Protein AF-A0A821PFD5-F1 (afdb_monomer_lite)

Radius of gyration: 15.21 Å; chains: 1; bounding box: 37×37×33 Å

pLDDT: mean 82.7, std 19.11, range [38.12, 98.75]

Foldseek 3Di:
DDDDQDDDDDDPADFQEKEADPVRQWIWTWFQSQKIWIKGWDQPPCPDDDDPPDPRRRTDIGTDDIDHDGPGGDNYDYDDDDD

Secondary structure (DSSP, 8-state):
-----------SS-EEEEEE-TTSSEEEEEETTS-EEEEEEE---TTS---TT------EEEEEEEE---SS-----------

Sequence (83 aa):
KSKTISSIIHHTDIITCLSLDSTGYILVTGSRDTTCVIWYLSLNDNRHIININDQDTTSIIIPDKTFYGHTVEITCVCVSFEK

Structure (mmCIF, N/CA/C/O backbone):
data_AF-A0A821PFD5-F1
#
_entry.id   AF-A0A821PFD5-F1
#
loop_
_atom_site.group_PDB
_atom_site.id
_atom_site.type_symbol
_atom_site.label_atom_id
_atom_site.label_alt_id
_atom_site.label_comp_id
_atom_site.label_asym_id
_atom_site.label_entity_id
_atom_site.label_seq_id
_atom_site.pdbx_PDB_ins_code
_atom_site.Cartn_x
_atom_site.Cartn_y
_atom_site.Cartn_z
_atom_site.occupancy
_atom_site.B_iso_or_equiv
_atom_site.auth_seq_id
_atom_site.auth_comp_id
_atom_site.auth_asym_id
_atom_site.auth_atom_id
_atom_site.pdbx_PDB_model_num
ATOM 1 N N . LYS A 1 1 ? 4.768 -23.038 -13.110 1.00 47.31 1 LYS A N 1
ATOM 2 C CA . LYS A 1 1 ? 4.989 -23.005 -11.642 1.00 47.31 1 LYS A CA 1
ATOM 3 C C . LYS A 1 1 ? 5.278 -21.559 -11.267 1.00 47.31 1 LYS A C 1
ATOM 5 O O . LYS A 1 1 ? 6.176 -20.998 -11.875 1.00 47.31 1 LYS A O 1
ATOM 10 N N . SER A 1 2 ? 4.499 -20.954 -10.369 1.00 65.06 2 SER A N 1
ATOM 11 C CA . SER A 1 2 ? 4.815 -19.618 -9.842 1.00 65.06 2 SER A CA 1
ATOM 12 C C . SER A 1 2 ? 5.996 -19.744 -8.873 1.00 65.06 2 SER A C 1
ATOM 14 O O . SER A 1 2 ? 5.976 -20.642 -8.030 1.00 65.06 2 SER A O 1
ATOM 16 N N . LYS A 1 3 ? 7.043 -18.927 -9.038 1.00 75.38 3 LYS A N 1
ATOM 17 C CA . LYS A 1 3 ? 8.204 -18.848 -8.133 1.00 75.38 3 LYS A CA 1
ATOM 18 C C . LYS A 1 3 ? 8.061 -17.545 -7.350 1.00 75.38 3 LYS A C 1
ATOM 20 O O . LYS A 1 3 ? 7.986 -16.486 -7.962 1.00 75.38 3 LYS A O 1
ATOM 25 N N . THR A 1 4 ? 8.022 -17.617 -6.023 1.00 76.88 4 THR A N 1
ATOM 26 C CA . THR A 1 4 ? 8.110 -16.419 -5.179 1.00 76.88 4 THR A CA 1
ATOM 27 C C . THR A 1 4 ? 9.498 -15.808 -5.347 1.00 76.88 4 THR A C 1
ATOM 29 O O . THR A 1 4 ? 10.494 -16.503 -5.151 1.00 76.88 4 THR A O 1
ATOM 32 N N . ILE A 1 5 ? 9.562 -14.535 -5.744 1.00 78.88 5 ILE A N 1
ATOM 33 C CA . ILE A 1 5 ? 10.829 -13.838 -6.027 1.00 78.88 5 ILE A CA 1
ATOM 34 C C . ILE A 1 5 ? 11.347 -13.101 -4.783 1.00 78.88 5 ILE A C 1
ATOM 36 O O . ILE A 1 5 ? 12.551 -13.031 -4.569 1.00 78.88 5 ILE A O 1
ATOM 40 N N . SER A 1 6 ? 10.446 -12.584 -3.941 1.00 78.88 6 SER A N 1
ATOM 41 C CA . SER A 1 6 ? 10.783 -11.862 -2.711 1.00 78.88 6 SER A CA 1
ATOM 42 C C . SER A 1 6 ? 9.644 -11.963 -1.689 1.00 78.88 6 SER A C 1
ATOM 44 O O . SER A 1 6 ? 8.490 -12.172 -2.066 1.00 78.88 6 SER A O 1
ATOM 46 N N . SER A 1 7 ? 9.975 -11.838 -0.401 1.00 84.88 7 SER A N 1
ATOM 47 C CA . SER A 1 7 ? 9.029 -11.807 0.718 1.00 84.88 7 SER A CA 1
ATOM 48 C C . SER A 1 7 ? 9.520 -10.817 1.767 1.00 84.88 7 SER A C 1
ATOM 50 O O . SER A 1 7 ? 10.643 -10.940 2.252 1.00 84.88 7 SER A O 1
ATOM 52 N N . ILE A 1 8 ? 8.677 -9.851 2.130 1.00 88.12 8 ILE A N 1
ATOM 53 C CA . ILE A 1 8 ? 9.010 -8.777 3.071 1.00 88.12 8 ILE A CA 1
ATOM 54 C C . ILE A 1 8 ? 7.878 -8.643 4.082 1.00 88.12 8 ILE A C 1
ATOM 56 O O . ILE A 1 8 ? 6.706 -8.692 3.716 1.00 88.12 8 ILE A O 1
ATOM 60 N N . ILE A 1 9 ? 8.244 -8.470 5.350 1.00 91.81 9 ILE A N 1
ATOM 61 C CA . ILE A 1 9 ? 7.314 -8.227 6.452 1.00 91.81 9 ILE A CA 1
ATOM 62 C C . ILE A 1 9 ? 7.491 -6.768 6.870 1.00 91.81 9 ILE A C 1
ATOM 64 O O . ILE A 1 9 ? 8.577 -6.387 7.301 1.00 91.81 9 ILE A O 1
ATOM 68 N N . HIS A 1 10 ? 6.442 -5.960 6.713 1.00 95.56 10 HIS A N 1
ATOM 69 C CA . HIS A 1 10 ? 6.438 -4.542 7.110 1.00 95.56 10 HIS A CA 1
ATOM 70 C C . HIS A 1 10 ? 5.162 -4.172 7.865 1.00 95.56 10 HIS A C 1
ATOM 72 O O . HIS A 1 10 ? 5.233 -3.572 8.931 1.00 95.56 10 HIS A O 1
ATOM 78 N N . HIS A 1 11 ? 4.003 -4.579 7.342 1.00 97.50 11 HIS A N 1
ATOM 79 C CA . HIS A 1 11 ? 2.741 -4.509 8.074 1.00 97.50 11 HIS A CA 1
ATOM 80 C C . HIS A 1 11 ? 2.776 -5.401 9.323 1.00 97.50 11 HIS A C 1
ATOM 82 O O . HIS A 1 11 ? 3.401 -6.466 9.319 1.00 97.50 11 HIS A O 1
ATOM 88 N N . THR A 1 12 ? 2.110 -4.960 10.390 1.00 97.75 12 THR A N 1
ATOM 89 C CA . THR A 1 12 ? 2.035 -5.689 11.671 1.00 97.75 12 THR A CA 1
ATOM 90 C C . THR A 1 12 ? 0.789 -6.567 11.781 1.00 97.75 12 THR A C 1
ATOM 92 O O . THR A 1 12 ? 0.680 -7.357 12.717 1.00 97.75 12 THR A O 1
ATOM 95 N N . ASP A 1 13 ? -0.120 -6.457 10.814 1.00 98.12 13 ASP A N 1
ATOM 96 C CA . ASP A 1 13 ? -1.310 -7.292 10.654 1.00 98.12 13 ASP A CA 1
ATOM 97 C C . ASP A 1 13 ? -1.527 -7.613 9.158 1.00 98.12 13 ASP A C 1
ATOM 99 O O . ASP A 1 13 ? -0.694 -7.293 8.303 1.00 98.12 13 ASP A O 1
ATOM 103 N N . ILE A 1 14 ? -2.624 -8.292 8.830 1.00 97.81 14 ILE A N 1
ATOM 104 C CA . ILE A 1 14 ? -2.943 -8.732 7.475 1.00 97.81 14 ILE A CA 1
ATOM 105 C C . ILE A 1 14 ? -3.093 -7.557 6.505 1.00 97.81 14 ILE A C 1
ATOM 107 O O . ILE A 1 14 ? -3.780 -6.570 6.775 1.00 97.81 14 ILE A O 1
ATOM 111 N N . ILE A 1 15 ? -2.511 -7.720 5.319 1.00 98.12 15 ILE A N 1
ATOM 112 C CA . ILE A 1 15 ? -2.794 -6.857 4.174 1.00 98.12 15 ILE A CA 1
ATOM 113 C C . ILE A 1 15 ? -4.200 -7.191 3.678 1.00 98.12 15 ILE A C 1
ATOM 115 O O . ILE A 1 15 ? -4.493 -8.332 3.320 1.00 98.12 15 ILE A O 1
ATOM 119 N N . THR A 1 16 ? -5.064 -6.189 3.654 1.00 98.56 16 THR A N 1
ATOM 120 C CA . THR A 1 16 ? -6.487 -6.297 3.313 1.00 98.56 16 THR A CA 1
ATOM 121 C C . THR A 1 16 ? -6.773 -5.823 1.893 1.00 98.56 16 THR A C 1
ATOM 123 O O . THR A 1 16 ? -7.734 -6.275 1.275 1.00 98.56 16 THR A O 1
ATOM 126 N N . CYS A 1 17 ? -5.937 -4.940 1.345 1.00 98.25 17 CYS A N 1
ATOM 127 C CA . CYS A 1 17 ? -6.068 -4.450 -0.023 1.00 98.25 17 CYS A CA 1
ATOM 128 C C . CYS A 1 17 ? -4.719 -4.032 -0.621 1.00 98.25 17 CYS A C 1
ATOM 130 O O . CYS A 1 17 ? -3.748 -3.765 0.089 1.00 98.25 17 CYS A O 1
ATOM 132 N N . LEU A 1 18 ? -4.658 -3.982 -1.952 1.00 97.81 18 LEU A N 1
ATOM 133 C CA . LEU A 1 18 ? -3.486 -3.542 -2.701 1.00 97.81 18 LEU A CA 1
ATOM 134 C C . LEU A 1 18 ? -3.890 -2.858 -4.011 1.00 97.81 18 LEU A C 1
ATOM 136 O O . LEU A 1 18 ? -4.965 -3.127 -4.544 1.00 97.81 18 LEU A O 1
ATOM 140 N N . SER A 1 19 ? -3.017 -2.003 -4.537 1.00 97.12 19 SER A N 1
ATOM 141 C CA . SER A 1 19 ? -3.148 -1.372 -5.852 1.00 97.12 19 SER A CA 1
ATOM 142 C C . SER A 1 19 ? -1.765 -1.135 -6.450 1.00 97.12 19 SER A C 1
ATOM 144 O O . SER A 1 19 ? -0.865 -0.655 -5.766 1.00 97.12 19 SER A O 1
ATOM 146 N N . LEU A 1 20 ? -1.609 -1.440 -7.735 1.00 93.69 20 LEU A N 1
ATOM 147 C CA . LEU A 1 20 ? -0.424 -1.094 -8.519 1.00 93.69 20 LEU A CA 1
ATOM 148 C C . LEU A 1 20 ? -0.710 0.143 -9.359 1.00 93.69 20 LEU A C 1
ATOM 150 O O . LEU A 1 20 ? -1.849 0.373 -9.770 1.00 93.69 20 LEU A O 1
ATOM 154 N N . ASP A 1 21 ? 0.325 0.924 -9.623 1.00 92.25 21 ASP A N 1
ATOM 155 C CA . ASP A 1 21 ? 0.257 1.980 -10.618 1.00 92.25 21 ASP A CA 1
ATOM 156 C C . ASP A 1 21 ? 0.343 1.413 -12.052 1.00 92.25 21 ASP A C 1
ATOM 158 O O . ASP A 1 21 ? 0.655 0.242 -12.273 1.00 92.25 21 ASP A O 1
ATOM 162 N N . SER A 1 22 ? 0.088 2.261 -13.052 1.00 89.19 22 SER A N 1
ATOM 163 C CA . SER A 1 22 ? 0.114 1.854 -14.466 1.00 89.19 22 SER A CA 1
ATOM 164 C C . SER A 1 22 ? 1.491 1.417 -14.981 1.00 89.19 22 SER A C 1
ATOM 166 O O . SER A 1 22 ? 1.565 0.691 -15.971 1.00 89.19 22 SER A O 1
ATOM 168 N N . THR A 1 23 ? 2.575 1.870 -14.345 1.00 87.50 23 THR A N 1
ATOM 169 C CA . THR A 1 23 ? 3.951 1.532 -14.732 1.00 87.50 23 THR A CA 1
ATOM 170 C C . THR A 1 23 ? 4.448 0.246 -14.074 1.00 87.50 23 THR A C 1
ATOM 172 O O . THR A 1 23 ? 5.389 -0.365 -14.575 1.00 87.50 23 THR A O 1
ATOM 175 N N . GLY A 1 24 ? 3.806 -0.191 -12.985 1.00 87.12 24 GLY A N 1
ATOM 176 C CA . GLY A 1 24 ? 4.199 -1.370 -12.216 1.00 87.12 24 GLY A CA 1
ATOM 177 C C . GLY A 1 24 ? 5.402 -1.142 -11.297 1.00 87.12 24 GLY A C 1
ATOM 178 O O . GLY A 1 24 ? 5.929 -2.112 -10.755 1.00 87.12 24 GLY A O 1
ATOM 179 N N . TYR A 1 25 ? 5.838 0.108 -11.113 1.00 88.44 25 TYR A N 1
ATOM 180 C CA . TYR A 1 25 ? 6.945 0.468 -10.222 1.00 88.44 25 TYR A CA 1
ATOM 181 C C . TYR A 1 25 ? 6.479 0.847 -8.819 1.00 88.44 25 TYR A C 1
ATOM 183 O O . TYR A 1 25 ? 7.273 0.774 -7.881 1.00 88.44 25 TYR A O 1
ATOM 191 N N . ILE A 1 26 ? 5.218 1.249 -8.663 1.00 91.88 26 ILE A N 1
ATOM 192 C CA . ILE A 1 26 ? 4.646 1.665 -7.388 1.00 91.88 26 ILE A CA 1
ATOM 193 C C . ILE A 1 26 ? 3.537 0.693 -7.006 1.00 91.88 26 ILE A C 1
ATOM 195 O O . ILE A 1 26 ? 2.533 0.544 -7.703 1.00 91.88 26 ILE A O 1
ATOM 199 N N . LEU A 1 27 ? 3.709 0.070 -5.847 1.00 94.06 27 LEU A N 1
ATOM 200 C CA . LEU A 1 27 ? 2.679 -0.704 -5.171 1.00 94.06 27 LEU A CA 1
ATOM 201 C C . LEU A 1 27 ? 2.220 0.072 -3.941 1.00 94.06 27 LEU A C 1
ATOM 203 O O . LEU A 1 27 ? 3.035 0.609 -3.195 1.00 94.06 27 LEU A O 1
ATOM 207 N N . VAL A 1 28 ? 0.915 0.089 -3.705 1.00 97.06 28 VAL A N 1
ATOM 208 C CA . VAL A 1 28 ? 0.323 0.542 -2.450 1.00 97.06 28 VAL A CA 1
ATOM 209 C C . VAL A 1 28 ? -0.405 -0.624 -1.813 1.00 97.06 28 VAL A C 1
ATOM 211 O O . VAL A 1 28 ? -1.188 -1.301 -2.475 1.00 97.06 28 VAL A O 1
ATOM 214 N N . THR A 1 29 ? -0.162 -0.851 -0.528 1.00 98.25 29 THR A N 1
ATOM 215 C CA . THR A 1 29 ? -0.889 -1.834 0.283 1.00 98.25 29 THR A CA 1
ATOM 216 C C . THR A 1 29 ? -1.613 -1.132 1.419 1.00 98.25 29 THR A C 1
ATOM 218 O O . THR A 1 29 ? -1.100 -0.157 1.964 1.00 98.25 29 THR A O 1
ATOM 221 N N . GLY A 1 30 ? -2.796 -1.623 1.775 1.00 98.56 30 GLY A N 1
ATOM 222 C CA . GLY A 1 30 ? -3.535 -1.236 2.975 1.00 98.56 30 GLY A CA 1
ATOM 223 C C . GLY A 1 30 ? -3.723 -2.442 3.889 1.00 98.56 30 GLY A C 1
ATOM 224 O O . GLY A 1 30 ? -3.840 -3.572 3.406 1.00 98.56 30 GLY A O 1
ATOM 225 N N . SER A 1 31 ? -3.726 -2.209 5.199 1.00 98.75 31 SER 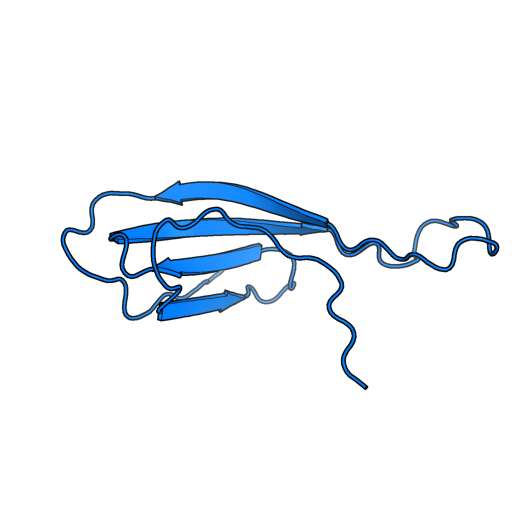A N 1
ATOM 226 C CA . SER A 1 31 ? -3.709 -3.274 6.205 1.00 98.75 31 SER A CA 1
ATOM 227 C C . SER A 1 31 ? -4.733 -3.067 7.319 1.00 98.75 31 SER A C 1
ATOM 229 O O . SER A 1 31 ? -5.252 -1.967 7.553 1.00 98.75 31 SER A O 1
ATOM 231 N N . ARG A 1 32 ? -5.006 -4.156 8.040 1.00 98.69 32 ARG A N 1
ATOM 232 C CA . ARG A 1 32 ? -5.775 -4.153 9.288 1.00 98.69 32 ARG A CA 1
ATOM 233 C C . ARG A 1 32 ? -5.046 -3.449 10.435 1.00 98.69 32 ARG A C 1
ATOM 235 O O . ARG A 1 32 ? -5.692 -2.992 11.373 1.00 98.69 32 ARG A O 1
ATOM 242 N N . ASP A 1 33 ? -3.736 -3.245 10.305 1.00 98.56 33 ASP A N 1
ATOM 243 C CA . ASP A 1 33 ? -2.940 -2.422 11.223 1.00 98.56 33 ASP A CA 1
ATOM 244 C C . ASP A 1 33 ? -3.200 -0.910 11.102 1.00 98.56 33 ASP A C 1
ATOM 246 O O . ASP A 1 33 ? -2.521 -0.122 11.758 1.00 98.56 33 ASP A O 1
ATOM 250 N N . THR A 1 34 ? -4.197 -0.501 10.306 1.00 98.62 34 THR A N 1
ATOM 251 C CA . THR A 1 34 ? -4.630 0.890 10.077 1.00 98.62 34 THR A CA 1
ATOM 252 C C . THR A 1 34 ? -3.639 1.755 9.292 1.00 98.62 34 THR A C 1
ATOM 254 O O . THR A 1 34 ? -3.784 2.978 9.232 1.00 98.62 34 THR A O 1
ATOM 257 N N . THR A 1 35 ? -2.648 1.137 8.644 1.00 98.56 35 THR A N 1
ATOM 258 C CA . THR A 1 35 ? -1.663 1.842 7.820 1.00 98.56 35 THR A CA 1
ATOM 259 C C . THR A 1 35 ? -1.778 1.495 6.341 1.00 98.56 35 THR A C 1
ATOM 261 O O . THR A 1 35 ? -2.225 0.409 5.954 1.00 98.56 35 THR A O 1
ATOM 264 N N . CYS A 1 36 ? -1.327 2.430 5.505 1.00 98.12 36 CYS A N 1
ATOM 265 C CA . CYS A 1 36 ? -1.042 2.179 4.094 1.00 98.12 36 CYS A CA 1
ATOM 266 C C . CYS A 1 36 ? 0.465 2.278 3.858 1.00 98.12 36 CYS A C 1
ATOM 268 O O . CYS A 1 36 ? 1.115 3.150 4.432 1.00 98.12 36 CYS A O 1
ATOM 270 N N . VAL A 1 37 ? 1.033 1.450 2.985 1.00 98.06 37 VAL A N 1
ATOM 271 C CA . VAL A 1 37 ? 2.465 1.490 2.651 1.00 98.06 37 VAL A CA 1
ATOM 272 C C . VAL A 1 37 ? 2.642 1.679 1.149 1.00 98.06 37 VAL A C 1
ATOM 274 O O . VAL A 1 37 ? 1.998 0.989 0.362 1.00 98.06 37 VAL A O 1
ATOM 277 N N . ILE A 1 38 ? 3.513 2.612 0.759 1.00 96.81 38 ILE A N 1
ATOM 278 C CA . ILE A 1 38 ? 4.037 2.742 -0.606 1.00 96.81 38 ILE A CA 1
ATOM 279 C C . ILE A 1 38 ? 5.308 1.908 -0.716 1.00 96.81 38 ILE A C 1
ATOM 281 O O . ILE A 1 38 ? 6.203 2.017 0.126 1.00 96.81 38 ILE A O 1
ATOM 285 N N . TRP A 1 39 ? 5.407 1.140 -1.793 1.00 94.56 39 TRP A N 1
ATOM 286 C CA . TRP A 1 39 ? 6.551 0.306 -2.119 1.00 94.56 39 TRP A CA 1
ATOM 287 C C . TRP A 1 39 ? 7.068 0.638 -3.513 1.00 94.56 39 TRP A C 1
ATOM 289 O O . TRP A 1 39 ? 6.277 0.747 -4.454 1.00 94.56 39 TRP A O 1
ATOM 299 N N . TYR A 1 40 ? 8.390 0.707 -3.656 1.00 91.19 40 TYR A N 1
ATOM 300 C CA . TYR A 1 40 ? 9.038 0.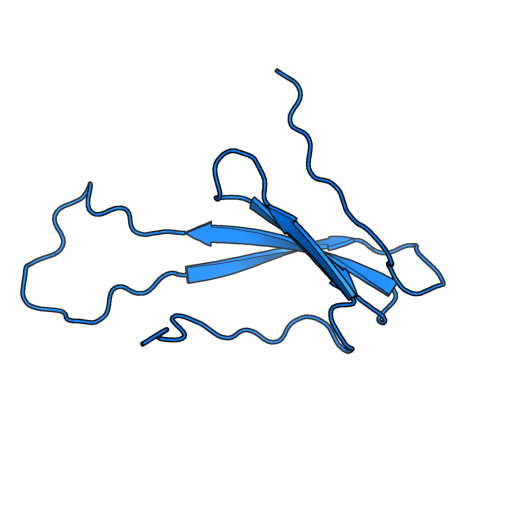700 -4.963 1.00 91.19 40 TYR A CA 1
ATOM 301 C C . TYR A 1 40 ? 9.388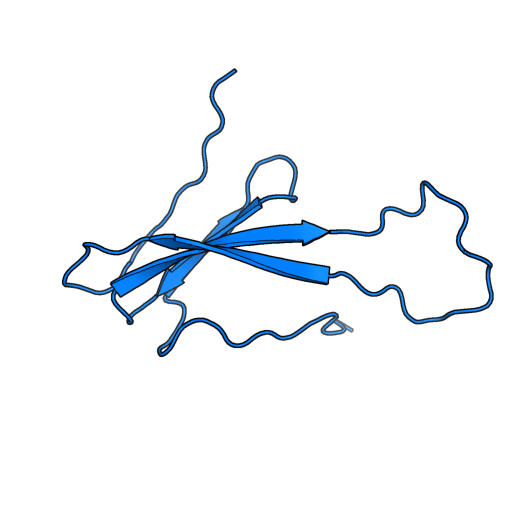 -0.727 -5.369 1.00 91.19 40 TYR A C 1
ATOM 303 O O . TYR A 1 40 ? 10.019 -1.475 -4.616 1.00 91.19 40 TYR A O 1
ATOM 311 N N . LEU A 1 41 ? 8.987 -1.090 -6.582 1.00 88.00 41 LEU A N 1
ATOM 312 C CA . LEU A 1 41 ? 9.297 -2.363 -7.211 1.00 88.00 41 LEU A CA 1
ATOM 313 C C . LEU A 1 41 ? 10.436 -2.147 -8.206 1.00 88.00 41 LEU A C 1
ATOM 315 O O . 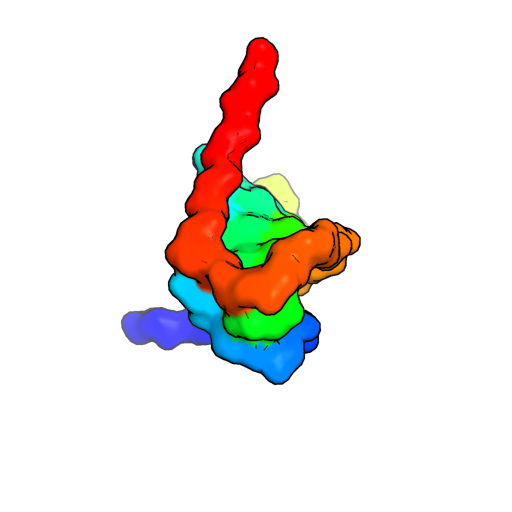LEU A 1 41 ? 10.224 -1.652 -9.308 1.00 88.00 41 LEU A O 1
ATOM 319 N N . SER A 1 42 ? 11.658 -2.521 -7.831 1.00 75.88 42 SER A N 1
ATOM 320 C CA . SER A 1 42 ? 12.777 -2.558 -8.772 1.00 75.88 42 SER A CA 1
ATOM 321 C C . SER A 1 42 ? 12.757 -3.896 -9.500 1.00 75.88 42 SER A C 1
ATOM 323 O O . SER A 1 42 ? 13.275 -4.915 -9.031 1.00 75.88 42 SER A O 1
ATOM 325 N N . LEU A 1 43 ? 12.092 -3.901 -10.651 1.00 66.81 43 LEU A N 1
ATOM 326 C CA . LEU A 1 43 ? 12.251 -4.955 -11.638 1.00 66.81 43 LEU A CA 1
ATOM 327 C C . LEU A 1 43 ? 13.548 -4.647 -12.383 1.00 66.81 43 LEU A C 1
ATOM 329 O O . LEU A 1 43 ? 13.622 -3.651 -13.102 1.00 66.81 43 LEU A O 1
ATOM 333 N N . ASN A 1 44 ? 14.568 -5.490 -12.206 1.00 56.84 44 ASN A N 1
ATOM 334 C CA . ASN A 1 44 ? 15.712 -5.524 -13.111 1.00 56.84 44 ASN A CA 1
ATOM 335 C C . ASN A 1 44 ? 15.182 -5.984 -14.478 1.00 56.84 44 ASN A C 1
ATOM 337 O O . ASN A 1 44 ? 15.200 -7.163 -14.822 1.00 56.84 44 ASN A O 1
ATOM 341 N N . ASP A 1 45 ? 14.601 -5.051 -15.228 1.00 48.84 45 ASP A N 1
ATOM 342 C CA . ASP A 1 45 ? 14.368 -5.223 -16.648 1.00 48.84 45 ASP A CA 1
ATOM 343 C C . ASP A 1 45 ? 15.764 -5.400 -17.247 1.00 48.84 45 ASP A C 1
ATOM 345 O O . ASP A 1 45 ? 16.660 -4.597 -16.978 1.00 48.84 45 ASP A O 1
ATOM 349 N N . ASN A 1 46 ? 15.987 -6.476 -17.994 1.00 43.78 46 ASN A N 1
ATOM 350 C CA . ASN A 1 46 ? 17.285 -6.862 -18.555 1.00 43.78 46 ASN A CA 1
ATOM 351 C C . ASN A 1 46 ? 17.782 -5.875 -19.646 1.00 43.78 46 ASN A C 1
ATOM 353 O O . ASN A 1 46 ? 18.253 -6.290 -20.702 1.00 43.78 46 ASN A O 1
ATOM 357 N N . ARG A 1 47 ? 17.661 -4.558 -19.437 1.00 48.12 47 ARG A N 1
ATOM 358 C CA . ARG A 1 47 ? 18.176 -3.489 -20.302 1.00 48.12 47 ARG A CA 1
ATOM 359 C C . ARG A 1 47 ? 19.599 -3.059 -19.953 1.00 48.12 47 ARG A C 1
ATOM 361 O O . ARG A 1 47 ? 20.198 -2.326 -20.730 1.00 48.12 47 ARG A O 1
ATOM 368 N N . HIS A 1 48 ? 20.164 -3.542 -18.849 1.00 38.12 48 HIS A N 1
ATOM 369 C CA . HIS A 1 48 ? 21.600 -3.469 -18.607 1.00 38.12 48 HIS A CA 1
ATOM 370 C C . HIS A 1 48 ? 22.160 -4.875 -18.440 1.00 38.12 48 HIS A C 1
ATOM 372 O O . HIS A 1 48 ? 21.710 -5.646 -17.601 1.00 38.12 48 HIS A O 1
ATOM 378 N N . ILE A 1 49 ? 23.116 -5.194 -19.309 1.00 40.28 49 ILE A N 1
ATOM 379 C CA . ILE A 1 49 ? 23.791 -6.479 -19.449 1.00 40.28 49 ILE A CA 1
ATOM 380 C C . ILE A 1 49 ? 24.381 -6.875 -18.092 1.00 40.28 49 ILE A C 1
ATOM 382 O O . ILE A 1 49 ? 25.435 -6.378 -17.700 1.00 40.28 49 ILE A O 1
ATOM 386 N N . ILE A 1 50 ? 23.701 -7.766 -17.378 1.00 47.59 50 ILE A N 1
ATOM 387 C CA . ILE A 1 50 ? 24.280 -8.501 -16.258 1.00 47.59 50 ILE A CA 1
ATOM 388 C C . ILE A 1 50 ? 24.635 -9.880 -16.798 1.00 47.59 50 ILE A C 1
ATOM 390 O O . ILE A 1 50 ? 23.812 -10.559 -17.409 1.00 47.59 50 ILE A O 1
ATOM 394 N N . ASN A 1 51 ? 25.914 -10.217 -16.663 1.00 43.97 51 ASN A N 1
ATOM 395 C CA . ASN A 1 51 ? 26.549 -11.403 -17.219 1.00 43.97 51 ASN A CA 1
ATOM 396 C C . ASN A 1 51 ? 25.738 -12.688 -16.995 1.00 43.97 51 ASN A C 1
ATOM 398 O O . ASN A 1 51 ? 25.204 -12.940 -15.920 1.00 43.97 51 ASN A O 1
ATOM 402 N N . ILE A 1 52 ? 25.746 -13.525 -18.031 1.00 48.62 52 ILE A N 1
ATOM 403 C CA . ILE A 1 52 ? 24.887 -14.690 -18.303 1.00 48.62 52 ILE A CA 1
ATOM 404 C C . ILE A 1 52 ? 25.166 -15.912 -17.398 1.00 48.62 52 ILE A C 1
ATOM 406 O O . ILE A 1 52 ? 24.940 -17.049 -17.803 1.00 48.62 52 ILE A O 1
ATOM 410 N N . ASN A 1 53 ? 25.661 -15.692 -16.177 1.00 50.59 53 ASN A N 1
ATOM 411 C CA . ASN A 1 53 ? 26.053 -16.759 -15.255 1.00 50.59 53 ASN A CA 1
ATOM 412 C C . ASN A 1 53 ? 25.291 -16.758 -13.924 1.00 50.59 53 ASN A C 1
ATOM 414 O O . ASN A 1 53 ? 25.582 -17.623 -13.103 1.00 50.59 53 ASN A O 1
ATOM 418 N N . ASP A 1 54 ? 24.325 -15.860 -13.704 1.00 49.69 54 ASP A N 1
ATOM 419 C CA . ASP A 1 54 ? 23.575 -15.832 -12.445 1.00 49.69 54 ASP A CA 1
ATOM 420 C C . ASP A 1 54 ? 22.078 -16.093 -12.664 1.00 49.69 54 ASP A C 1
ATOM 422 O O . ASP A 1 54 ? 21.389 -15.375 -13.387 1.00 49.69 54 ASP A O 1
ATOM 426 N N . GLN A 1 55 ? 21.588 -17.180 -12.070 1.00 49.03 55 GLN A N 1
ATOM 427 C CA . GLN A 1 55 ? 20.207 -17.678 -12.170 1.00 49.03 55 GLN A CA 1
ATOM 428 C C . GLN A 1 55 ? 19.249 -16.976 -11.190 1.00 49.03 55 GLN A C 1
ATOM 430 O O . GLN A 1 55 ? 18.098 -17.393 -11.034 1.00 49.03 55 GLN A O 1
ATOM 435 N N . ASP A 1 56 ? 19.697 -15.896 -10.554 1.00 54.44 56 ASP A N 1
ATOM 436 C CA . ASP A 1 56 ? 18.954 -15.183 -9.524 1.00 54.44 56 ASP A CA 1
ATOM 437 C C . ASP A 1 56 ? 18.666 -13.739 -9.946 1.00 54.44 56 ASP A C 1
ATOM 439 O O . ASP A 1 56 ? 19.214 -12.763 -9.433 1.00 54.44 56 ASP A O 1
ATOM 443 N N . THR A 1 57 ? 17.729 -13.597 -10.889 1.00 51.56 57 THR A N 1
ATOM 444 C CA . THR A 1 57 ? 17.021 -12.333 -11.130 1.00 51.56 57 THR A CA 1
ATOM 445 C C . THR A 1 57 ? 16.321 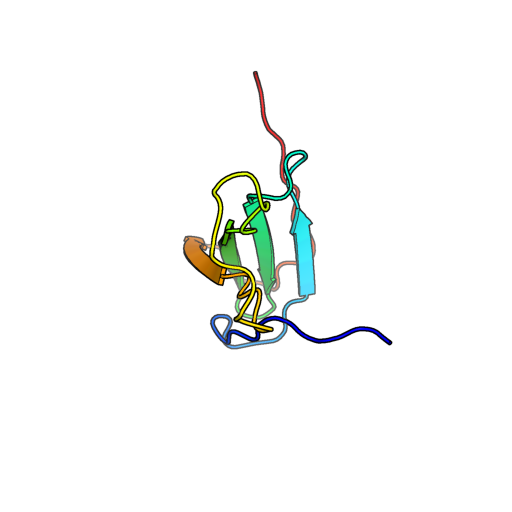-11.907 -9.836 1.00 51.56 57 THR A C 1
ATOM 447 O O . THR A 1 57 ? 15.220 -12.357 -9.520 1.00 51.56 57 THR A O 1
ATOM 450 N N . THR A 1 58 ? 16.978 -11.062 -9.048 1.00 56.25 58 THR A N 1
ATOM 451 C CA . THR A 1 58 ? 16.472 -10.563 -7.770 1.00 56.25 58 THR A CA 1
ATOM 452 C C . THR A 1 58 ? 15.601 -9.339 -8.031 1.00 56.25 58 THR A C 1
ATOM 454 O O . THR A 1 58 ? 16.094 -8.228 -8.205 1.00 56.25 58 THR A O 1
ATOM 457 N N . SER A 1 59 ? 14.281 -9.528 -8.099 1.00 61.84 59 SER A N 1
ATOM 458 C CA . SER A 1 59 ? 13.349 -8.399 -7.996 1.00 61.84 59 SER A CA 1
ATOM 459 C C . SER A 1 59 ? 13.389 -7.867 -6.565 1.00 61.84 59 SER A C 1
ATOM 461 O O . SER A 1 59 ? 13.147 -8.619 -5.618 1.00 61.84 59 SER A O 1
ATOM 463 N N . ILE A 1 60 ? 13.699 -6.581 -6.405 1.00 72.69 60 ILE A N 1
ATOM 464 C CA . ILE A 1 60 ? 13.795 -5.943 -5.090 1.00 72.69 60 ILE A CA 1
ATOM 465 C C . ILE A 1 60 ? 12.506 -5.161 -4.847 1.00 72.69 60 ILE A C 1
ATOM 467 O O . ILE A 1 60 ? 12.114 -4.322 -5.655 1.00 72.69 60 ILE A O 1
ATOM 471 N N . ILE A 1 61 ? 11.849 -5.448 -3.729 1.00 84.62 61 ILE A N 1
ATOM 472 C CA . ILE A 1 61 ? 10.685 -4.710 -3.235 1.00 84.62 61 ILE A CA 1
ATOM 473 C C . ILE A 1 61 ? 11.186 -3.881 -2.053 1.00 84.62 61 ILE A C 1
ATOM 475 O O . ILE A 1 61 ? 11.880 -4.420 -1.195 1.00 84.62 61 ILE A O 1
ATOM 479 N N . ILE A 1 62 ? 10.903 -2.581 -2.009 1.00 87.00 62 ILE A N 1
ATOM 480 C CA . ILE A 1 62 ? 11.415 -1.699 -0.949 1.00 87.00 62 ILE A CA 1
ATOM 481 C C . ILE A 1 62 ? 10.259 -0.860 -0.399 1.00 87.00 62 ILE A C 1
ATOM 483 O O . ILE A 1 62 ? 9.655 -0.122 -1.181 1.00 87.00 62 ILE A O 1
ATOM 487 N N . PRO A 1 63 ? 9.930 -0.945 0.906 1.00 91.62 63 PRO A N 1
ATOM 488 C CA . PRO A 1 63 ? 8.975 -0.026 1.515 1.00 91.62 63 PRO A CA 1
ATOM 489 C C . PRO A 1 63 ? 9.581 1.382 1.545 1.00 91.62 63 PRO A C 1
ATOM 491 O O . PRO A 1 63 ? 10.673 1.576 2.074 1.00 91.62 63 PRO A O 1
ATOM 494 N N . ASP A 1 64 ? 8.878 2.359 0.978 1.00 93.38 64 ASP A N 1
ATOM 495 C CA . ASP A 1 64 ? 9.304 3.764 0.964 1.00 93.38 64 ASP A CA 1
ATOM 496 C C . ASP A 1 64 ? 8.657 4.552 2.104 1.00 93.38 64 ASP A C 1
ATOM 498 O O . ASP A 1 64 ? 9.329 5.158 2.939 1.00 93.38 64 ASP A O 1
ATOM 502 N N . LYS A 1 65 ? 7.322 4.540 2.161 1.00 95.88 65 LYS A N 1
ATOM 503 C CA . LYS A 1 65 ? 6.547 5.382 3.082 1.00 95.88 65 LYS A CA 1
ATOM 504 C C . LYS A 1 65 ? 5.408 4.606 3.707 1.00 95.88 65 LYS A C 1
ATOM 506 O O . LYS A 1 65 ? 4.687 3.900 3.014 1.00 95.88 65 LYS A O 1
ATOM 511 N N . THR A 1 66 ? 5.218 4.794 5.010 1.00 97.56 66 THR A N 1
ATOM 512 C CA . THR A 1 66 ? 4.041 4.323 5.750 1.00 97.56 66 THR A CA 1
ATOM 513 C C . THR A 1 66 ? 3.159 5.519 6.099 1.00 97.56 66 THR A C 1
ATOM 515 O O . THR A 1 66 ? 3.638 6.505 6.660 1.00 97.56 66 THR A O 1
ATOM 518 N N . PHE A 1 67 ? 1.884 5.442 5.742 1.00 98.06 67 PHE A N 1
ATOM 519 C CA . PHE A 1 67 ? 0.865 6.444 6.019 1.00 98.06 67 PHE A CA 1
ATOM 520 C C . PHE A 1 67 ? 0.012 5.999 7.196 1.00 98.06 67 PHE A C 1
ATOM 522 O O . PHE A 1 67 ? -0.431 4.852 7.263 1.00 98.06 67 PHE A O 1
ATOM 529 N N . TYR A 1 68 ? -0.234 6.947 8.092 1.00 97.75 68 TYR A N 1
ATOM 530 C CA . TYR A 1 68 ? -0.982 6.771 9.329 1.00 97.75 68 TYR A CA 1
ATOM 531 C C . TYR A 1 68 ? -2.174 7.729 9.354 1.00 97.75 68 TYR A C 1
ATOM 533 O O . TYR A 1 68 ? -2.213 8.704 8.602 1.00 97.75 68 TYR A O 1
ATOM 541 N N . GLY A 1 69 ? -3.115 7.486 10.265 1.00 97.19 69 GLY A N 1
ATOM 542 C CA . GLY A 1 69 ? -4.231 8.394 10.551 1.00 97.19 69 GLY A CA 1
ATOM 543 C C . GLY A 1 69 ? -5.601 7.734 10.455 1.00 97.19 69 GLY A C 1
ATOM 544 O O . GLY A 1 69 ? -6.557 8.233 11.043 1.00 97.19 69 GLY A O 1
ATOM 545 N N . HIS A 1 70 ? -5.698 6.586 9.785 1.00 97.44 70 HIS A N 1
ATOM 546 C CA . HIS A 1 70 ? -6.886 5.755 9.891 1.00 97.44 70 HIS A CA 1
ATOM 547 C C . HIS A 1 70 ? -6.967 5.140 11.289 1.00 97.44 70 HIS A C 1
ATOM 549 O O . HIS A 1 70 ? -5.961 4.803 11.906 1.00 97.44 70 HIS A O 1
ATOM 555 N N . THR A 1 71 ? -8.187 5.021 11.798 1.00 98.00 71 THR A N 1
ATOM 556 C CA . THR A 1 71 ? -8.482 4.412 13.104 1.00 98.00 71 THR A CA 1
ATOM 557 C C . THR A 1 71 ? 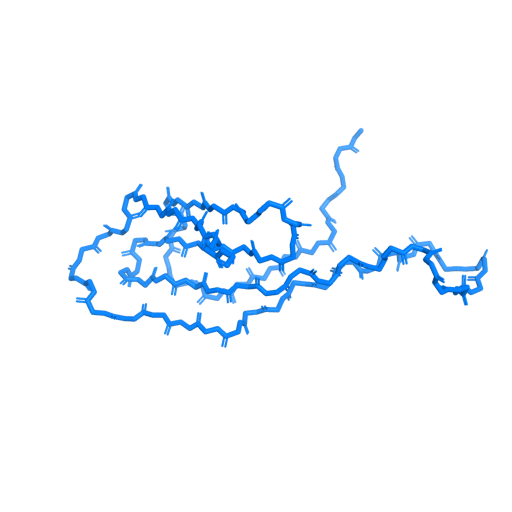-9.085 3.017 12.967 1.00 98.00 71 THR A C 1
ATOM 559 O O . THR A 1 71 ? -9.410 2.377 13.964 1.00 98.00 71 THR A O 1
ATOM 562 N N . VAL A 1 72 ? -9.261 2.559 11.727 1.00 98.12 72 VAL A N 1
ATOM 563 C CA . VAL A 1 72 ? -9.877 1.287 11.351 1.00 98.12 72 VAL A CA 1
ATOM 564 C C . VAL A 1 72 ? -9.111 0.668 10.187 1.00 98.12 72 VAL A C 1
ATOM 566 O O . VAL A 1 72 ? -8.264 1.320 9.572 1.00 98.12 72 VAL A O 1
ATOM 569 N N . GLU A 1 73 ? -9.412 -0.595 9.902 1.00 98.44 73 GLU A N 1
ATOM 570 C CA . GLU A 1 73 ? -8.790 -1.342 8.813 1.00 98.44 73 GLU A CA 1
ATOM 571 C C . GLU A 1 73 ? -8.966 -0.657 7.454 1.00 98.44 73 GLU A C 1
ATOM 573 O O . GLU A 1 73 ? -10.022 -0.098 7.138 1.00 98.44 73 GLU A O 1
ATOM 578 N N . ILE A 1 74 ? -7.920 -0.719 6.632 1.00 98.56 74 ILE A N 1
ATOM 579 C CA . ILE A 1 74 ? -7.964 -0.170 5.280 1.00 98.56 74 ILE A CA 1
ATOM 580 C C . ILE A 1 74 ? -8.626 -1.192 4.359 1.00 98.56 74 ILE A C 1
ATOM 582 O O . ILE A 1 74 ? -8.048 -2.227 4.053 1.00 98.56 74 ILE A O 1
ATOM 586 N N . THR A 1 75 ? -9.834 -0.925 3.879 1.00 98.19 75 THR A N 1
ATOM 587 C CA . THR A 1 75 ? -10.571 -1.885 3.035 1.00 98.19 75 THR A CA 1
ATOM 588 C C . THR A 1 75 ? -10.289 -1.732 1.543 1.00 98.19 75 THR A C 1
ATOM 590 O O . THR A 1 75 ? -10.494 -2.671 0.774 1.00 98.19 75 THR A O 1
ATOM 593 N N . CYS A 1 76 ? -9.805 -0.566 1.115 1.00 97.56 76 CYS A N 1
ATOM 594 C CA . CYS A 1 76 ? -9.481 -0.290 -0.278 1.00 97.56 76 CYS A CA 1
ATOM 595 C C . CYS A 1 76 ? -8.403 0.787 -0.411 1.00 97.56 76 CYS A C 1
ATOM 597 O O . CYS A 1 76 ? -8.358 1.743 0.363 1.00 97.56 76 CYS A O 1
ATOM 599 N N . VAL A 1 77 ? -7.590 0.664 -1.458 1.00 97.38 77 VAL A N 1
ATOM 600 C CA . VAL A 1 77 ? -6.638 1.682 -1.909 1.00 97.38 77 VAL A CA 1
ATOM 601 C C . VAL A 1 77 ? -6.728 1.805 -3.428 1.00 97.38 77 VAL A C 1
ATOM 603 O O . VAL A 1 77 ? -7.076 0.842 -4.109 1.00 97.38 77 VAL A O 1
ATOM 606 N N . CYS A 1 78 ? -6.428 2.985 -3.963 1.00 95.00 78 CYS A N 1
ATOM 607 C CA . CYS A 1 78 ? -6.346 3.234 -5.399 1.00 95.00 78 CYS A CA 1
ATOM 608 C C . CYS A 1 78 ? -5.118 4.100 -5.674 1.00 95.00 78 CYS A C 1
ATOM 610 O O . CYS A 1 78 ? -4.831 5.025 -4.913 1.00 95.00 78 CYS A O 1
ATOM 612 N N . VAL A 1 79 ? -4.403 3.797 -6.754 1.00 93.38 79 VAL A N 1
ATOM 613 C CA . VAL A 1 79 ? -3.278 4.601 -7.231 1.00 93.38 79 VAL A CA 1
ATOM 614 C C . VAL A 1 79 ? -3.689 5.257 -8.538 1.00 93.38 79 VAL A C 1
ATOM 616 O O . VAL A 1 79 ? -4.031 4.575 -9.502 1.00 93.38 79 VAL A O 1
ATOM 619 N N . SER A 1 80 ? -3.641 6.586 -8.575 1.00 88.25 80 SER A N 1
ATOM 620 C CA . SER A 1 80 ? -3.815 7.357 -9.804 1.00 88.25 80 SER A CA 1
ATOM 621 C C . SER A 1 80 ? -2.609 8.258 -10.011 1.00 88.25 80 SER A C 1
ATOM 623 O O . SER A 1 80 ? -2.049 8.771 -9.042 1.00 88.25 80 SER A O 1
ATOM 625 N N . PHE A 1 81 ? -2.239 8.460 -11.269 1.00 80.56 81 PHE A N 1
ATOM 626 C CA . PHE A 1 81 ? -1.247 9.443 -11.667 1.00 80.56 81 PHE A CA 1
ATOM 627 C C . PHE A 1 81 ? -1.949 10.506 -12.509 1.00 80.56 81 PHE A C 1
ATOM 629 O O . PHE A 1 81 ? -2.608 10.173 -13.495 1.00 80.56 81 PHE A O 1
ATOM 636 N N . GLU A 1 82 ? -1.808 11.767 -12.117 1.00 74.06 82 GLU A N 1
ATOM 637 C CA . GLU A 1 82 ? -2.240 12.910 -12.919 1.00 74.06 82 GLU A CA 1
ATOM 638 C C . GLU A 1 82 ? -1.023 13.435 -13.694 1.00 74.06 82 GLU A C 1
ATOM 640 O O . GLU A 1 82 ? 0.068 13.538 -13.131 1.00 74.06 82 GLU A O 1
ATOM 645 N N . LYS A 1 83 ? -1.193 13.673 -15.000 1.00 59.38 83 LYS A N 1
ATOM 646 C CA . LYS A 1 83 ? -0.147 14.214 -15.882 1.00 59.38 83 LYS A CA 1
ATOM 647 C C . LYS A 1 83 ? -0.134 15.732 -15.861 1.00 59.38 83 LYS A C 1
ATOM 649 O O . LYS A 1 83 ? -1.239 16.309 -15.911 1.00 59.38 83 LYS A O 1
#